Protein AF-A0A183E500-F1 (afdb_monomer_lite)

Secondary structure (DSSP, 8-state):
-----SSS---SHHHHHHHHHHHHHHHHHHHHHHHHHHHHHHHHHHTTS-HHHHHHHHHHHHHHHHHHHHHHHHHHH---HHHHHHHHHHHHTT-----S--TTHHHHHHHHHHHHHHHHHHHHHHH---HHHHHHHHHHHHTT-----SHHHHHHHHHHHHHHTT-

Structure (mmCIF, N/CA/C/O backbone):
data_AF-A0A183E500-F1
#
_entry.id   AF-A0A183E500-F1
#
loop_
_atom_site.group_PDB
_atom_site.id
_atom_site.type_symbol
_atom_site.label_atom_id
_atom_site.label_alt_id
_atom_site.label_comp_id
_atom_site.label_asym_id
_atom_site.label_entity_id
_atom_site.label_seq_id
_atom_site.pdbx_PDB_ins_code
_atom_site.Cartn_x
_atom_site.Cartn_y
_atom_site.Cartn_z
_atom_site.occupancy
_atom_site.B_iso_or_equiv
_atom_site.auth_seq_id
_atom_site.auth_comp_id
_atom_site.auth_asym_id
_atom_site.auth_atom_id
_atom_site.pdbx_PDB_model_num
ATOM 1 N N . MET A 1 1 ? -6.393 -4.819 -5.722 1.00 33.91 1 MET A N 1
ATOM 2 C CA . MET A 1 1 ? -5.412 -5.119 -6.801 1.00 33.91 1 MET A CA 1
ATOM 3 C C . MET A 1 1 ? -5.723 -4.373 -8.108 1.00 33.91 1 MET A C 1
ATOM 5 O O . MET A 1 1 ? -6.323 -4.930 -9.019 1.00 33.91 1 MET A O 1
ATOM 9 N N . VAL A 1 2 ? -5.276 -3.126 -8.232 1.00 30.94 2 VAL A N 1
ATOM 10 C CA . VAL A 1 2 ? -4.889 -2.549 -9.529 1.00 30.94 2 VAL A CA 1
ATOM 11 C C . VAL A 1 2 ? -3.397 -2.289 -9.364 1.00 30.94 2 VAL A C 1
ATOM 13 O O . VAL A 1 2 ? -3.001 -1.777 -8.332 1.00 30.94 2 VAL A O 1
ATOM 16 N N . SER A 1 3 ? -2.551 -2.828 -10.225 1.00 37.72 3 SER A N 1
ATOM 17 C CA . SER A 1 3 ? -1.116 -2.509 -10.360 1.00 37.72 3 SER A CA 1
ATOM 18 C C . SER A 1 3 ? -0.612 -3.453 -11.434 1.00 37.72 3 SER A C 1
ATOM 20 O O . SER A 1 3 ? -0.184 -4.582 -11.184 1.00 37.72 3 SER A O 1
ATOM 22 N N . GLY A 1 4 ? -0.834 -3.013 -12.669 1.00 39.97 4 GLY A N 1
ATOM 23 C CA . GLY A 1 4 ? -0.493 -3.726 -13.884 1.00 39.97 4 GLY A CA 1
ATOM 24 C C . GLY A 1 4 ? 0.999 -3.636 -14.153 1.00 39.97 4 GLY A C 1
ATOM 25 O O . GLY A 1 4 ? 1.410 -2.930 -15.060 1.00 39.97 4 GLY A O 1
ATOM 26 N N . TYR A 1 5 ? 1.799 -4.427 -13.439 1.00 38.69 5 TYR A N 1
ATOM 27 C CA . TYR A 1 5 ? 3.242 -4.535 -13.687 1.00 38.69 5 TYR A CA 1
ATOM 28 C C . TYR A 1 5 ? 3.609 -5.145 -15.054 1.00 38.69 5 TYR A C 1
ATOM 30 O O . TYR A 1 5 ? 4.790 -5.313 -15.341 1.00 38.69 5 TYR A O 1
ATOM 38 N N . GLY A 1 6 ? 2.632 -5.505 -15.897 1.00 41.22 6 GLY A N 1
ATOM 39 C CA . GLY A 1 6 ? 2.820 -5.875 -17.309 1.00 41.22 6 GLY A CA 1
ATOM 40 C C . GLY A 1 6 ? 3.615 -7.159 -17.581 1.00 41.22 6 GLY A C 1
ATOM 41 O O . GLY A 1 6 ? 3.519 -7.707 -18.673 1.00 41.22 6 GLY A O 1
ATOM 42 N N . PHE A 1 7 ? 4.354 -7.678 -16.600 1.00 38.38 7 PHE A N 1
ATOM 43 C CA . PHE A 1 7 ? 5.282 -8.794 -16.769 1.00 38.38 7 PHE A CA 1
ATOM 44 C C . PHE A 1 7 ? 4.609 -10.165 -16.604 1.00 38.38 7 PHE A C 1
ATOM 46 O O . PHE A 1 7 ? 5.073 -11.159 -17.156 1.00 38.38 7 PHE A O 1
ATOM 53 N N . VAL A 1 8 ? 3.486 -10.226 -15.878 1.00 44.97 8 VAL A N 1
ATOM 54 C CA . VAL A 1 8 ? 2.674 -11.437 -15.698 1.00 44.97 8 VAL A CA 1
ATOM 55 C C . VAL A 1 8 ? 1.199 -11.057 -15.820 1.00 44.97 8 VAL A C 1
ATOM 57 O O . VAL A 1 8 ? 0.587 -10.564 -14.877 1.00 44.97 8 VAL A O 1
ATOM 60 N N . ALA A 1 9 ? 0.626 -11.267 -17.004 1.00 48.28 9 ALA A N 1
ATOM 61 C CA . ALA A 1 9 ? -0.800 -11.098 -17.271 1.00 48.28 9 ALA A CA 1
ATOM 62 C C . ALA A 1 9 ? -1.386 -12.416 -17.800 1.00 48.28 9 ALA A C 1
ATOM 64 O O . ALA A 1 9 ? -0.691 -13.151 -18.509 1.00 48.28 9 ALA A O 1
ATOM 65 N N . PRO A 1 10 ? -2.658 -12.744 -17.502 1.00 50.59 10 PRO A N 1
ATOM 66 C CA . PRO A 1 10 ? -3.278 -13.943 -18.044 1.00 50.59 10 PRO A CA 1
ATOM 67 C C . PRO A 1 10 ? -3.369 -13.850 -19.574 1.00 50.59 10 PRO A C 1
ATOM 69 O O . PRO A 1 10 ? -4.125 -13.061 -20.149 1.00 50.59 10 PR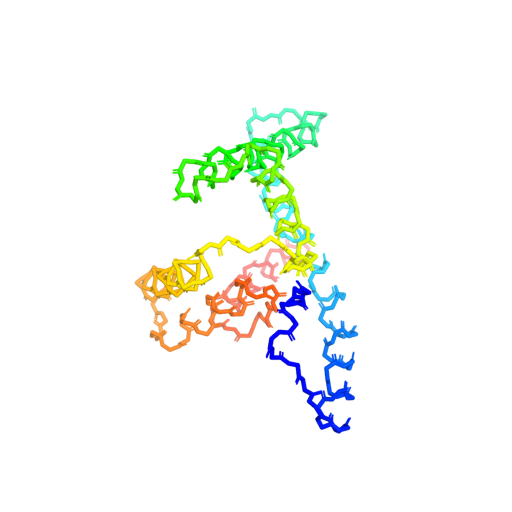O A O 1
ATOM 72 N N . ILE A 1 11 ? -2.586 -14.687 -20.252 1.00 64.81 11 ILE A N 1
ATOM 73 C CA . ILE A 1 11 ? -2.600 -14.808 -21.715 1.00 64.81 11 ILE A CA 1
ATOM 74 C C . ILE A 1 11 ? -3.782 -15.650 -22.217 1.00 64.81 11 ILE A C 1
ATOM 76 O O . ILE A 1 11 ? -4.181 -15.526 -23.373 1.00 64.81 11 ILE A O 1
ATOM 80 N N . THR A 1 12 ? -4.380 -16.473 -21.349 1.00 79.75 12 THR A N 1
ATOM 81 C CA . THR A 1 12 ? -5.513 -17.340 -21.691 1.00 79.75 12 THR A CA 1
ATOM 82 C C . THR A 1 12 ? -6.829 -16.558 -21.709 1.00 79.75 12 THR A C 1
ATOM 84 O O . THR A 1 12 ? -7.084 -15.712 -20.850 1.00 79.75 12 THR A O 1
ATOM 87 N N . LYS A 1 13 ? -7.712 -16.860 -22.675 1.00 64.25 13 LYS A N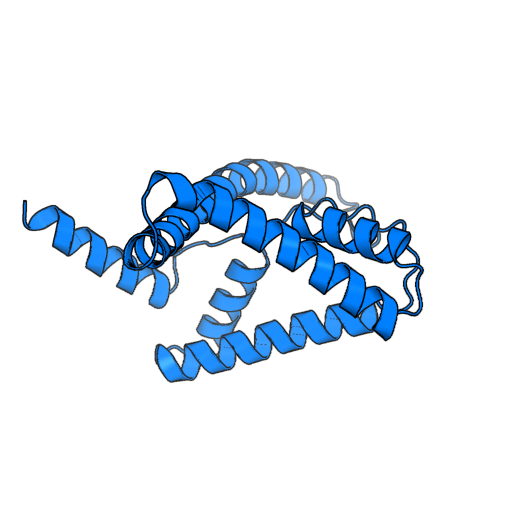 1
ATOM 88 C CA . LYS A 1 13 ? -9.030 -16.202 -22.803 1.00 64.25 13 LYS A CA 1
ATOM 89 C C . LYS A 1 13 ? -9.870 -16.335 -21.525 1.00 64.25 13 LYS A C 1
ATOM 91 O O . LYS A 1 13 ? -10.470 -15.359 -21.086 1.00 64.25 13 LYS A O 1
ATOM 96 N N . ALA A 1 14 ? -9.848 -17.517 -20.906 1.00 70.06 14 ALA A N 1
ATOM 97 C CA . ALA A 1 14 ? -10.527 -17.774 -19.638 1.00 70.06 14 ALA A CA 1
ATOM 98 C C . ALA A 1 14 ? -9.936 -16.946 -18.483 1.00 70.06 14 ALA A C 1
ATOM 100 O O . ALA A 1 14 ? -10.684 -16.327 -17.733 1.00 70.06 14 ALA A O 1
ATOM 101 N N . GLY A 1 15 ? -8.603 -16.860 -18.378 1.00 65.00 15 GLY A N 1
ATOM 102 C CA . GLY A 1 15 ? -7.942 -16.070 -17.337 1.00 65.00 15 GLY A CA 1
ATOM 103 C C . GLY A 1 15 ? -8.252 -14.573 -17.432 1.00 65.00 15 GLY A C 1
ATOM 104 O O . GLY A 1 15 ? -8.470 -13.928 -16.410 1.00 65.00 15 GLY A O 1
ATOM 105 N N . ARG A 1 16 ? -8.358 -14.026 -18.652 1.00 65.44 16 ARG A N 1
ATOM 106 C CA . ARG A 1 16 ? -8.774 -12.628 -18.868 1.00 65.44 16 ARG A CA 1
ATOM 107 C C . ARG A 1 16 ? -10.204 -12.373 -18.396 1.00 65.44 16 ARG A C 1
ATOM 109 O O . ARG A 1 16 ? -10.449 -11.369 -17.740 1.00 65.44 16 ARG A O 1
ATOM 116 N N . PHE A 1 17 ? -11.131 -13.286 -18.687 1.00 72.31 17 PHE A N 1
ATOM 117 C CA . PHE A 1 17 ? -12.526 -13.161 -18.258 1.00 72.31 17 PHE A CA 1
ATOM 118 C C . PHE A 1 17 ? -12.672 -13.230 -16.729 1.00 72.31 17 PHE A C 1
ATOM 120 O O . PHE A 1 17 ? -13.368 -12.409 -16.136 1.00 72.31 17 PHE A O 1
ATOM 127 N N . ILE A 1 18 ? -11.949 -14.148 -16.080 1.00 77.50 18 ILE A N 1
ATOM 128 C CA . ILE A 1 18 ? -11.927 -14.273 -14.614 1.00 77.50 18 ILE A CA 1
ATOM 129 C C . ILE A 1 18 ? -11.373 -12.999 -13.960 1.00 77.50 18 ILE A C 1
ATOM 131 O O . ILE A 1 18 ? -11.947 -12.522 -12.985 1.00 77.50 18 ILE A O 1
ATOM 135 N N . VAL A 1 19 ? -10.311 -12.402 -14.516 1.00 70.00 19 VAL A N 1
ATOM 136 C CA . VAL A 1 19 ? -9.756 -11.132 -14.011 1.00 70.00 19 VAL A CA 1
ATOM 137 C C . VAL A 1 19 ? -10.750 -9.976 -14.121 1.00 70.00 19 VAL A C 1
ATOM 139 O O . VAL A 1 19 ? -10.811 -9.153 -13.212 1.00 70.00 19 VAL A O 1
ATOM 142 N N . VAL A 1 20 ? -11.559 -9.918 -15.183 1.00 71.62 20 VAL A N 1
ATOM 143 C CA . VAL A 1 20 ? -12.596 -8.882 -15.323 1.00 71.62 20 VAL A CA 1
ATOM 144 C C . VAL A 1 20 ? -13.659 -9.018 -14.231 1.00 71.62 20 VAL A C 1
ATOM 146 O O . VAL A 1 20 ? -13.980 -8.029 -13.578 1.00 71.62 20 VAL A O 1
ATOM 149 N N . ILE A 1 21 ? -14.160 -10.232 -13.976 1.00 78.62 21 ILE A N 1
ATOM 150 C CA . ILE A 1 21 ? -15.127 -10.484 -12.890 1.00 78.62 21 ILE A CA 1
ATOM 151 C C . ILE A 1 21 ? -14.511 -10.142 -11.529 1.00 78.62 21 ILE A C 1
ATOM 153 O O . ILE A 1 21 ? -15.142 -9.483 -10.702 1.00 78.62 21 ILE A O 1
ATOM 157 N N . TYR A 1 22 ? -13.260 -10.546 -11.315 1.00 68.94 22 TYR A N 1
ATOM 158 C CA . TYR A 1 22 ? -12.525 -10.264 -10.089 1.00 68.94 22 TYR A CA 1
ATOM 159 C C . TYR A 1 22 ? -12.349 -8.757 -9.849 1.00 68.94 22 TYR A C 1
ATOM 161 O O . TYR A 1 22 ? -12.579 -8.284 -8.739 1.00 68.94 22 TYR A O 1
ATOM 169 N N . ALA A 1 23 ? -12.010 -7.981 -10.882 1.00 64.06 23 ALA A N 1
ATOM 170 C CA . ALA A 1 23 ? -11.896 -6.527 -10.783 1.00 64.06 23 ALA A CA 1
ATOM 171 C C . ALA A 1 23 ? -13.252 -5.853 -10.507 1.00 64.06 23 ALA A C 1
ATOM 173 O O . ALA A 1 23 ? -13.317 -4.905 -9.724 1.00 64.06 23 ALA A O 1
ATOM 174 N N . LEU A 1 24 ? -14.333 -6.367 -11.106 1.00 76.31 24 LEU A N 1
ATOM 175 C CA . LEU A 1 24 ? -15.683 -5.820 -10.961 1.00 76.31 24 LEU A CA 1
ATOM 176 C C . LEU A 1 24 ? -16.234 -5.980 -9.537 1.00 76.31 24 LEU A C 1
ATOM 178 O O . LEU A 1 24 ? -16.929 -5.094 -9.051 1.00 76.31 24 LEU A O 1
ATOM 182 N N . ILE A 1 25 ? -15.903 -7.087 -8.866 1.00 75.12 25 ILE A N 1
ATOM 183 C CA . ILE A 1 25 ? -16.281 -7.338 -7.466 1.00 75.12 25 ILE A CA 1
ATOM 184 C C . ILE A 1 25 ? -15.275 -6.690 -6.504 1.00 75.12 25 ILE A C 1
ATOM 186 O O . ILE A 1 25 ? -15.663 -6.132 -5.481 1.00 75.12 25 ILE A O 1
ATOM 190 N N . GLY A 1 26 ? -13.983 -6.720 -6.832 1.00 63.97 26 GLY A N 1
ATOM 191 C CA . GLY A 1 26 ? -12.920 -6.196 -5.977 1.00 63.97 26 GLY A CA 1
ATOM 192 C C . GLY A 1 26 ? -12.955 -4.676 -5.821 1.00 63.97 26 GLY A C 1
ATOM 193 O O . GLY A 1 26 ? -12.786 -4.185 -4.712 1.00 63.97 26 GLY A O 1
ATOM 194 N N . ALA A 1 27 ? -13.215 -3.918 -6.891 1.00 69.44 27 ALA A N 1
ATOM 195 C CA . ALA A 1 27 ? -13.266 -2.454 -6.831 1.00 69.44 27 ALA A CA 1
ATOM 196 C C . ALA A 1 27 ? -14.297 -1.898 -5.819 1.00 69.44 27 ALA A C 1
ATOM 198 O O . ALA A 1 27 ? -13.912 -1.070 -4.990 1.00 69.44 27 ALA A O 1
ATOM 199 N N . PRO A 1 28 ? -15.572 -2.341 -5.806 1.00 69.25 28 PRO A N 1
ATOM 200 C CA . PRO A 1 28 ? -16.529 -1.891 -4.796 1.00 69.25 28 PRO A CA 1
ATOM 201 C C . PRO A 1 28 ? -16.176 -2.384 -3.385 1.00 69.25 28 PRO A C 1
ATOM 203 O O . PRO A 1 28 ? -16.358 -1.637 -2.425 1.00 69.25 28 PRO A O 1
ATOM 206 N N . LEU A 1 29 ? -15.614 -3.591 -3.241 1.00 64.38 29 LEU A N 1
ATOM 207 C CA . LEU A 1 29 ? -15.214 -4.135 -1.936 1.00 64.38 29 LEU A CA 1
ATOM 208 C C . LEU A 1 29 ? -14.035 -3.356 -1.315 1.00 64.38 29 LEU A C 1
ATOM 210 O O . LEU A 1 29 ? -14.038 -3.054 -0.120 1.00 64.38 29 LEU A O 1
ATOM 214 N N . VAL A 1 30 ? -13.066 -2.939 -2.137 1.00 66.31 30 VAL A N 1
ATOM 215 C CA . VAL A 1 30 ? -11.968 -2.033 -1.747 1.00 66.31 30 VAL A CA 1
ATOM 216 C C . VAL A 1 30 ? -12.520 -0.696 -1.244 1.00 66.31 30 VAL A C 1
ATOM 218 O O . VAL A 1 30 ? -12.058 -0.160 -0.242 1.00 66.31 30 VAL A O 1
ATOM 221 N N . LEU A 1 31 ? -13.538 -0.157 -1.914 1.00 69.62 31 LEU A N 1
ATOM 222 C CA . LEU A 1 31 ? -14.115 1.142 -1.568 1.00 69.62 31 LEU A CA 1
ATOM 223 C C . LEU A 1 31 ? -14.828 1.103 -0.204 1.00 69.62 31 LEU A C 1
ATOM 225 O O . LEU A 1 31 ? -14.686 2.025 0.603 1.00 69.62 31 LEU A O 1
ATOM 229 N N . VAL A 1 32 ? -15.524 0.002 0.089 1.00 71.75 32 VAL A N 1
ATOM 230 C CA . VAL A 1 32 ? -16.155 -0.238 1.397 1.00 71.75 32 VAL A CA 1
ATOM 231 C C . VAL A 1 32 ? -15.104 -0.379 2.500 1.00 71.75 32 VAL A C 1
ATOM 233 O O . VAL A 1 32 ? -15.183 0.309 3.515 1.00 71.75 32 VAL A O 1
ATOM 236 N N . THR A 1 33 ? -14.072 -1.196 2.286 1.00 73.00 33 THR A N 1
ATOM 237 C CA . THR A 1 33 ? -13.029 -1.426 3.303 1.00 73.00 33 THR A CA 1
ATOM 238 C C . THR A 1 33 ? -12.217 -0.167 3.619 1.00 73.00 33 THR A C 1
ATOM 240 O O . THR A 1 33 ? -11.959 0.116 4.789 1.00 73.00 33 THR A O 1
ATOM 243 N N . ILE A 1 34 ? -11.880 0.648 2.613 1.00 72.69 34 ILE A N 1
ATOM 244 C CA . ILE A 1 34 ? -11.219 1.949 2.821 1.00 72.69 34 ILE A CA 1
ATOM 245 C C . ILE A 1 34 ? -12.116 2.896 3.626 1.00 72.69 34 ILE A C 1
ATOM 247 O O . ILE A 1 34 ? -11.627 3.616 4.497 1.00 72.69 34 ILE A O 1
ATOM 251 N N . THR A 1 35 ? -13.426 2.879 3.371 1.00 72.88 35 THR A N 1
ATOM 252 C CA . THR A 1 35 ? -14.388 3.712 4.104 1.00 72.88 35 THR A CA 1
ATOM 253 C C . THR A 1 35 ? -14.437 3.333 5.585 1.00 72.88 35 THR A C 1
ATOM 255 O O . THR A 1 35 ? -14.458 4.214 6.447 1.00 72.88 35 THR A O 1
ATOM 258 N N . ASP A 1 36 ? -14.402 2.041 5.907 1.00 76.81 36 ASP A N 1
ATOM 259 C CA . ASP A 1 36 ? -14.453 1.579 7.296 1.00 76.81 36 ASP A CA 1
ATOM 260 C C . ASP A 1 36 ? -13.136 1.819 8.050 1.00 76.81 36 ASP A C 1
ATOM 262 O O . ASP A 1 36 ? -13.160 2.285 9.193 1.00 76.81 36 ASP A O 1
ATOM 266 N N . ILE A 1 37 ? -11.982 1.637 7.396 1.00 79.19 37 ILE A N 1
ATOM 267 C CA . ILE A 1 37 ? -10.676 2.038 7.953 1.00 79.19 37 ILE A CA 1
ATOM 268 C C . ILE A 1 37 ? -10.632 3.557 8.176 1.00 79.19 37 ILE A C 1
ATOM 270 O O . ILE A 1 37 ? -10.157 4.024 9.213 1.00 79.19 37 ILE A O 1
ATOM 274 N N . GLY A 1 38 ? -11.172 4.338 7.235 1.00 76.88 38 GLY A N 1
ATOM 275 C CA . GLY A 1 38 ? -11.262 5.793 7.331 1.00 76.88 38 GLY A CA 1
ATOM 276 C C . GLY A 1 38 ? -12.072 6.259 8.540 1.00 76.88 38 GLY A C 1
ATOM 277 O O . GLY A 1 38 ? -11.648 7.185 9.232 1.00 76.88 38 GLY A O 1
ATOM 278 N N . LYS A 1 39 ? -13.187 5.588 8.862 1.00 75.62 39 LYS A N 1
ATOM 279 C CA . LYS A 1 39 ? -13.978 5.866 10.076 1.00 75.62 39 LYS A CA 1
ATOM 280 C C . LYS A 1 39 ? -13.202 5.547 11.350 1.00 75.62 39 LYS A C 1
ATOM 282 O O . LYS A 1 39 ? -13.225 6.348 12.280 1.00 75.62 39 LYS A O 1
ATOM 287 N N . PHE A 1 40 ? -12.492 4.419 11.388 1.00 77.94 40 PHE A N 1
ATOM 288 C CA . PHE A 1 40 ? -11.677 4.041 12.545 1.00 77.94 40 PHE A CA 1
ATOM 289 C C . PHE A 1 40 ? -10.541 5.043 12.795 1.00 77.94 40 PHE A C 1
ATOM 291 O O . PHE A 1 40 ? -10.333 5.500 13.919 1.00 77.94 40 PHE A O 1
ATOM 298 N N . LEU A 1 41 ? -9.843 5.446 11.732 1.00 75.25 41 LEU A N 1
ATOM 299 C CA . LEU A 1 41 ? -8.778 6.440 11.815 1.00 75.25 41 LEU A CA 1
ATOM 300 C C . LEU A 1 41 ? -9.328 7.833 12.169 1.00 75.25 41 LEU A C 1
ATOM 302 O O . LEU A 1 41 ? -8.733 8.531 12.987 1.00 75.25 41 LEU A O 1
ATOM 306 N N . SER A 1 42 ? -10.495 8.208 11.635 1.00 79.00 42 SER A N 1
ATOM 307 C CA . SER A 1 42 ? -11.178 9.463 11.987 1.00 79.00 42 SER A CA 1
ATOM 308 C C . SER A 1 42 ? -11.589 9.483 13.457 1.00 79.00 42 SER A C 1
ATOM 310 O O . SER A 1 42 ? -11.359 10.481 14.127 1.00 79.00 42 SER A O 1
ATOM 312 N N . PHE A 1 43 ? -12.115 8.373 13.986 1.00 78.75 43 PHE A N 1
ATOM 313 C CA . PHE A 1 43 ? -12.462 8.238 15.402 1.00 78.75 43 PHE A CA 1
ATOM 314 C C . PHE A 1 43 ? -11.244 8.458 16.310 1.00 78.75 43 PHE A C 1
ATOM 316 O O . PHE A 1 43 ? -11.330 9.156 17.320 1.00 78.75 43 PHE A O 1
ATOM 323 N N . TYR A 1 44 ? -10.087 7.913 15.925 1.00 78.44 44 TYR A N 1
ATOM 324 C CA . TYR A 1 44 ? -8.848 8.103 16.674 1.00 78.44 44 TYR A CA 1
ATOM 325 C C . TYR A 1 44 ? -8.291 9.532 16.550 1.00 78.44 44 TYR A C 1
ATOM 327 O O . TYR A 1 44 ? -7.825 10.096 17.536 1.00 78.44 44 TYR A O 1
ATOM 335 N N . LEU A 1 45 ? -8.366 10.152 15.367 1.00 77.69 45 LEU A N 1
ATOM 336 C CA . LEU A 1 45 ? -7.892 11.524 15.134 1.00 77.69 45 LEU A CA 1
ATOM 337 C C . LEU A 1 45 ? -8.782 12.580 15.806 1.00 77.69 45 LEU A C 1
ATOM 339 O O . LEU A 1 45 ? -8.256 13.517 16.408 1.00 77.69 45 LEU A O 1
ATOM 343 N N . MET A 1 46 ? -10.106 12.400 15.787 1.00 76.31 46 MET A N 1
ATOM 344 C CA . MET A 1 46 ? -11.072 13.280 16.462 1.00 76.31 46 MET A CA 1
ATOM 345 C C . MET A 1 46 ? -10.897 13.302 17.987 1.00 76.31 46 MET A C 1
ATOM 347 O O . MET A 1 46 ? -11.316 14.246 18.650 1.00 76.31 46 MET A O 1
ATOM 351 N N . ARG A 1 47 ? -10.231 12.292 18.569 1.00 77.75 47 ARG A N 1
ATOM 352 C CA . ARG A 1 47 ? -9.849 12.294 19.990 1.00 77.75 47 ARG A CA 1
ATOM 353 C C . ARG A 1 47 ? -8.863 13.417 20.329 1.00 77.75 47 ARG A C 1
ATOM 355 O O . ARG A 1 47 ? -8.845 13.869 21.471 1.00 77.75 47 ARG A O 1
ATOM 362 N N . PHE A 1 48 ? -8.042 13.831 19.365 1.00 76.12 48 PHE A N 1
ATOM 363 C CA . PHE A 1 48 ? -6.957 14.795 19.559 1.00 76.12 48 PHE A CA 1
ATOM 364 C C . PHE A 1 48 ? -7.158 16.109 18.794 1.00 76.12 48 PHE A C 1
ATOM 366 O O . PHE A 1 48 ? -6.536 17.108 19.150 1.00 76.12 48 PHE A O 1
ATOM 373 N N . LEU A 1 49 ? -8.001 16.127 17.758 1.00 79.56 49 LEU A N 1
ATOM 374 C CA . LEU A 1 49 ? -8.195 17.270 16.866 1.00 79.56 49 LEU A CA 1
ATOM 375 C C . LEU A 1 49 ? -9.685 17.597 16.672 1.00 79.56 49 LEU A C 1
ATOM 377 O O . LEU A 1 49 ? -10.518 16.694 16.672 1.00 79.56 49 LEU A O 1
ATOM 381 N N . PRO A 1 50 ? -10.036 18.877 16.456 1.00 80.50 50 PRO A N 1
ATOM 382 C CA . PRO A 1 50 ? -11.404 19.276 16.130 1.00 80.50 50 PRO A CA 1
ATOM 383 C C . PRO A 1 50 ? -11.849 18.738 14.755 1.00 80.50 50 PRO A C 1
ATOM 385 O O . PRO A 1 50 ? -11.032 18.574 13.843 1.00 80.50 50 PRO A O 1
ATOM 388 N N . GLU A 1 51 ? -13.157 18.504 14.577 1.00 74.38 51 GLU A N 1
ATOM 389 C CA . GLU A 1 51 ? -13.725 17.881 13.363 1.00 74.38 51 GLU A CA 1
ATOM 390 C C . GLU A 1 51 ? -13.342 18.608 12.063 1.00 74.38 51 GLU A C 1
ATOM 392 O O . GLU A 1 51 ? -13.064 17.964 11.052 1.00 74.38 51 GLU A O 1
ATOM 397 N N . SER A 1 52 ? -13.232 19.940 12.098 1.00 76.69 52 SER A N 1
ATOM 398 C CA . SER A 1 52 ? -12.863 20.762 10.938 1.00 76.69 52 SER A CA 1
ATOM 399 C C . SER A 1 52 ? -11.436 20.518 10.432 1.00 76.69 52 SER A C 1
ATOM 401 O O . SER A 1 52 ? -11.169 20.702 9.245 1.00 76.69 52 SER A O 1
ATOM 403 N N . LEU A 1 53 ? -10.518 20.077 11.301 1.00 81.06 53 LEU A N 1
ATOM 404 C CA . LEU A 1 53 ? -9.127 19.788 10.938 1.00 81.06 53 LEU A CA 1
ATOM 405 C C . LEU A 1 53 ? -8.902 18.332 10.536 1.00 81.06 53 LEU A C 1
ATOM 407 O O . LEU A 1 53 ? -7.870 18.032 9.943 1.00 81.06 53 LEU A O 1
ATOM 411 N N . THR A 1 54 ? -9.843 17.428 10.819 1.00 78.75 54 THR A N 1
ATOM 412 C CA . THR A 1 54 ? -9.631 15.986 10.619 1.00 78.75 54 THR A CA 1
ATOM 413 C C . THR A 1 54 ? -9.319 15.676 9.152 1.00 78.75 54 THR A C 1
ATOM 415 O O . THR A 1 54 ? -8.303 15.045 8.863 1.00 78.75 54 THR A O 1
ATOM 418 N N . GLY A 1 55 ? -10.103 16.213 8.209 1.00 79.06 55 GLY A N 1
ATOM 419 C CA . GLY A 1 55 ? -9.847 16.053 6.770 1.00 79.06 55 GLY A CA 1
ATOM 420 C C . GLY A 1 55 ? -8.517 16.665 6.305 1.00 79.06 55 GLY A C 1
ATOM 421 O O . GLY A 1 55 ? -7.818 16.074 5.482 1.00 79.06 55 GLY A O 1
ATOM 422 N N . VAL A 1 56 ? -8.119 17.806 6.879 1.00 84.94 56 VAL A N 1
ATOM 423 C CA . VAL A 1 56 ? -6.824 18.448 6.592 1.00 84.94 56 VAL A CA 1
ATOM 424 C C . VAL A 1 56 ? -5.669 17.584 7.102 1.00 84.94 56 VAL A C 1
ATOM 426 O O . VAL A 1 56 ? -4.676 17.418 6.400 1.00 84.94 56 VAL A O 1
ATOM 429 N N . CYS A 1 57 ? -5.808 16.971 8.279 1.00 81.88 57 CYS A N 1
ATOM 430 C CA . CYS A 1 57 ? -4.828 16.035 8.823 1.00 81.88 57 CYS A CA 1
ATOM 431 C C . CYS A 1 57 ? -4.700 14.768 7.973 1.00 81.88 57 CYS A C 1
ATOM 433 O O . CYS A 1 57 ? -3.582 14.314 7.754 1.00 81.88 57 CYS A O 1
ATOM 435 N N . PHE A 1 58 ? -5.801 14.224 7.445 1.00 82.00 58 PHE A N 1
ATOM 436 C CA . PHE A 1 58 ? -5.748 13.107 6.495 1.00 82.00 58 PHE A CA 1
ATOM 437 C C . PHE A 1 58 ? -4.970 13.469 5.231 1.00 82.00 58 PHE A C 1
ATOM 439 O O . PHE A 1 58 ? -4.088 12.719 4.812 1.00 82.00 58 PHE A O 1
ATOM 446 N N . LEU A 1 59 ? -5.257 14.637 4.649 1.00 82.38 59 LEU A N 1
ATOM 447 C CA . LEU A 1 59 ? -4.533 15.126 3.480 1.00 82.38 59 LEU A CA 1
ATOM 448 C C . LEU A 1 59 ? -3.049 15.356 3.801 1.00 82.38 59 LEU A C 1
ATOM 450 O O . LEU A 1 59 ? -2.184 14.962 3.024 1.00 82.38 59 LEU A O 1
ATOM 454 N N 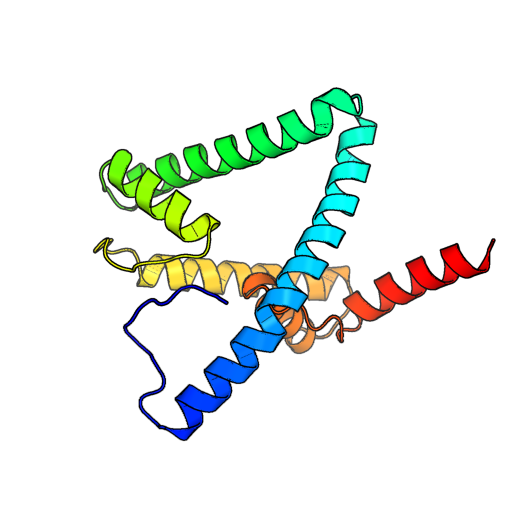. ALA A 1 60 ? -2.741 15.934 4.962 1.00 86.62 60 ALA A N 1
ATOM 455 C CA . ALA A 1 60 ? -1.371 16.162 5.409 1.00 86.62 60 ALA A CA 1
ATOM 456 C C . ALA A 1 60 ? -0.607 14.849 5.642 1.00 86.62 60 ALA A C 1
ATOM 458 O O . ALA A 1 60 ? 0.545 14.742 5.233 1.00 86.62 60 ALA A O 1
ATOM 459 N N . LEU A 1 61 ? -1.244 13.838 6.243 1.00 84.75 61 LEU A N 1
ATOM 460 C CA . LEU A 1 61 ? -0.668 12.503 6.432 1.00 84.75 61 LEU A CA 1
ATOM 461 C C . LEU A 1 61 ? -0.407 11.808 5.094 1.00 84.75 61 LEU A C 1
ATOM 463 O O . LEU A 1 61 ? 0.659 11.223 4.912 1.00 84.75 61 LEU A O 1
ATOM 467 N N . LEU A 1 62 ? -1.343 11.907 4.146 1.00 82.19 62 LEU A N 1
ATOM 468 C CA . LEU A 1 62 ? -1.173 11.366 2.798 1.00 82.19 62 LEU A CA 1
ATOM 469 C C . LEU A 1 62 ? 0.001 12.039 2.077 1.00 82.19 62 LEU A C 1
ATOM 471 O O . LEU A 1 62 ? 0.852 11.358 1.510 1.00 82.19 62 LEU A O 1
ATOM 475 N N . LEU A 1 63 ? 0.075 13.371 2.129 1.00 85.56 63 LEU A N 1
ATOM 476 C CA . LEU A 1 63 ? 1.186 14.120 1.550 1.00 85.56 63 LEU A CA 1
ATOM 477 C C . LEU A 1 63 ? 2.506 13.719 2.213 1.00 85.56 63 LEU A C 1
ATOM 479 O O . LEU A 1 63 ? 3.448 13.362 1.512 1.00 85.56 63 LEU A O 1
ATOM 483 N N . ALA A 1 64 ? 2.570 13.695 3.546 1.00 89.19 64 ALA A N 1
ATOM 484 C CA . ALA A 1 64 ? 3.760 13.279 4.282 1.00 89.19 64 ALA A CA 1
ATOM 485 C C . ALA A 1 64 ? 4.217 11.866 3.888 1.00 89.19 64 ALA A C 1
ATOM 487 O O . ALA A 1 64 ? 5.409 11.652 3.676 1.00 89.19 64 ALA A O 1
ATOM 488 N N . TYR A 1 65 ? 3.280 10.928 3.713 1.00 83.88 65 TYR A N 1
ATOM 489 C CA . TYR A 1 65 ? 3.570 9.581 3.225 1.00 83.88 65 TYR A CA 1
ATOM 490 C C . TYR A 1 65 ? 4.191 9.598 1.816 1.00 83.88 65 TYR A C 1
ATOM 492 O O . TYR A 1 65 ? 5.182 8.909 1.577 1.00 83.88 65 TYR A O 1
ATOM 500 N N . LEU A 1 66 ? 3.673 10.423 0.898 1.00 86.56 66 LEU A N 1
ATOM 501 C CA . LEU A 1 66 ? 4.218 10.566 -0.459 1.00 86.56 66 LEU A CA 1
ATOM 502 C C . LEU A 1 66 ? 5.631 11.165 -0.460 1.00 86.56 66 LEU A C 1
ATOM 504 O O . LEU A 1 66 ? 6.517 10.647 -1.143 1.00 86.56 66 LEU A O 1
ATOM 508 N N . PHE A 1 67 ? 5.863 12.220 0.328 1.00 87.56 67 PHE A N 1
ATOM 509 C CA . PHE A 1 67 ? 7.179 12.855 0.449 1.00 87.56 67 PHE A CA 1
ATOM 510 C C . PHE A 1 67 ? 8.204 11.914 1.101 1.00 87.56 67 PHE A C 1
ATOM 512 O O . PHE A 1 67 ? 9.335 11.816 0.619 1.00 87.56 67 PHE A O 1
ATOM 519 N N . ALA A 1 68 ? 7.808 11.188 2.152 1.00 87.75 68 ALA A N 1
ATOM 520 C CA . ALA A 1 68 ? 8.654 10.209 2.834 1.00 87.75 68 ALA A CA 1
ATOM 521 C C . ALA A 1 68 ? 8.983 9.005 1.938 1.00 87.75 68 ALA A C 1
ATOM 523 O O . ALA A 1 68 ? 10.133 8.559 1.904 1.00 87.75 68 ALA A O 1
ATOM 524 N N . GLY A 1 69 ? 8.006 8.513 1.170 1.00 82.94 69 GLY A N 1
ATOM 525 C CA . GLY A 1 69 ? 8.210 7.478 0.157 1.00 82.94 69 GLY A CA 1
ATOM 526 C C . GLY A 1 69 ? 9.226 7.919 -0.895 1.00 82.94 69 GLY A C 1
ATOM 527 O O . GLY A 1 69 ? 10.239 7.249 -1.094 1.00 82.94 69 GLY A O 1
ATOM 528 N N . ALA A 1 70 ? 9.030 9.102 -1.483 1.00 85.44 70 ALA A N 1
ATOM 529 C CA . ALA A 1 70 ? 9.931 9.657 -2.490 1.00 85.44 70 ALA A CA 1
ATOM 530 C C . ALA A 1 70 ? 11.359 9.846 -1.956 1.00 85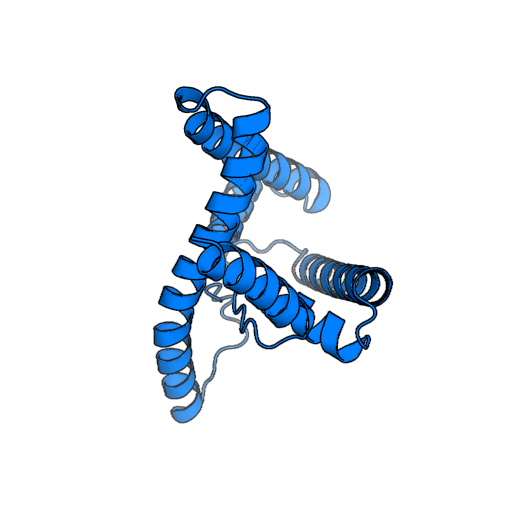.44 70 ALA A C 1
ATOM 532 O O . ALA A 1 70 ? 12.333 9.521 -2.634 1.00 85.44 70 ALA A O 1
ATOM 533 N N . MET A 1 71 ? 11.498 10.326 -0.717 1.00 87.00 71 MET A N 1
ATOM 534 C CA . MET A 1 71 ? 12.802 10.492 -0.076 1.00 87.00 71 MET A CA 1
ATOM 535 C C . MET A 1 71 ? 13.486 9.143 0.169 1.00 87.00 71 MET A C 1
ATOM 537 O O . MET A 1 71 ? 14.664 8.992 -0.147 1.00 87.00 71 MET A O 1
ATOM 541 N N . SER A 1 72 ? 12.739 8.147 0.650 1.00 84.31 72 SER A N 1
ATOM 542 C CA . SER A 1 72 ? 13.250 6.789 0.849 1.00 84.31 72 SER A CA 1
ATOM 543 C C . SER A 1 72 ? 13.731 6.190 -0.477 1.00 84.31 72 SER A C 1
ATOM 545 O O . SER A 1 72 ? 14.875 5.751 -0.577 1.00 84.31 72 SER A O 1
ATOM 547 N N . PHE A 1 73 ? 12.913 6.229 -1.534 1.00 79.44 73 PHE A N 1
ATOM 548 C CA . PHE A 1 73 ? 13.283 5.654 -2.831 1.00 79.44 73 PHE A CA 1
ATOM 549 C C . PHE A 1 73 ? 14.412 6.410 -3.533 1.00 79.44 73 PHE A C 1
ATOM 551 O O . PHE A 1 73 ? 15.256 5.769 -4.151 1.00 79.44 73 PHE A O 1
ATOM 558 N N . SER A 1 74 ? 14.490 7.734 -3.394 1.00 83.38 74 SER A N 1
ATOM 559 C CA . SER A 1 74 ? 15.621 8.520 -3.903 1.00 83.38 74 SER A CA 1
ATOM 560 C C . SER A 1 74 ? 16.949 8.066 -3.275 1.00 83.38 74 SER A C 1
ATOM 562 O O . SER A 1 74 ? 17.932 7.839 -3.982 1.00 83.38 74 SER A O 1
ATOM 564 N N . VAL A 1 75 ? 16.962 7.816 -1.957 1.00 82.06 75 VAL A N 1
ATOM 565 C CA . VAL A 1 75 ? 18.161 7.346 -1.239 1.00 82.06 75 VAL A CA 1
ATOM 566 C C . VAL A 1 75 ? 18.494 5.887 -1.568 1.00 82.06 75 VAL A C 1
ATOM 568 O O . VAL A 1 75 ? 19.648 5.573 -1.858 1.00 82.06 75 VAL A O 1
ATOM 571 N N . PHE A 1 76 ? 17.506 4.988 -1.542 1.00 77.69 76 PHE A N 1
ATOM 572 C CA . PHE A 1 76 ? 17.739 3.551 -1.732 1.00 77.69 76 PHE A CA 1
ATOM 573 C C . PHE A 1 76 ? 17.973 3.161 -3.193 1.00 77.69 76 PHE A C 1
ATOM 575 O O . PHE A 1 76 ? 18.836 2.331 -3.474 1.00 77.69 76 PHE A O 1
ATOM 582 N N . ALA A 1 77 ? 17.213 3.736 -4.125 1.00 67.75 77 ALA A N 1
ATOM 583 C CA . ALA A 1 77 ? 17.246 3.351 -5.534 1.00 67.75 77 ALA A CA 1
ATOM 584 C C . ALA A 1 77 ? 18.136 4.264 -6.394 1.00 67.75 77 ALA A C 1
ATOM 586 O O . ALA A 1 77 ? 18.275 3.998 -7.585 1.00 67.75 77 ALA A O 1
ATOM 587 N N . LYS A 1 78 ? 18.754 5.308 -5.809 1.00 77.19 78 LYS A N 1
ATOM 588 C CA . LYS A 1 78 ? 19.596 6.304 -6.509 1.00 77.19 78 LYS A CA 1
ATOM 589 C C . LYS A 1 78 ? 18.923 6.910 -7.754 1.00 77.19 78 LYS A C 1
ATOM 591 O O . LYS A 1 78 ? 19.600 7.285 -8.707 1.00 77.19 78 LYS A O 1
ATOM 596 N N . ILE A 1 79 ? 17.596 6.979 -7.744 1.00 76.00 79 ILE A N 1
ATOM 597 C CA . ILE A 1 79 ? 16.775 7.625 -8.774 1.00 76.00 79 ILE A CA 1
ATOM 598 C C . ILE A 1 79 ? 16.565 9.095 -8.406 1.00 76.00 79 ILE A C 1
ATOM 600 O O . ILE A 1 79 ? 16.691 9.469 -7.238 1.00 76.00 79 ILE A O 1
ATOM 604 N N . THR A 1 80 ? 16.244 9.947 -9.381 1.00 87.75 80 THR A N 1
ATOM 605 C CA . THR A 1 80 ? 15.992 11.362 -9.077 1.00 87.75 80 THR A CA 1
ATOM 606 C C . THR A 1 80 ? 14.766 11.511 -8.172 1.00 87.75 80 THR A C 1
ATOM 608 O O . THR A 1 80 ? 13.845 10.695 -8.204 1.00 87.75 80 THR A O 1
ATOM 611 N N . TYR A 1 81 ? 14.717 12.571 -7.359 1.00 87.62 81 TYR A N 1
ATOM 612 C CA . TYR A 1 81 ? 13.582 12.795 -6.455 1.00 87.62 81 TYR A CA 1
ATOM 613 C C . TYR A 1 81 ? 12.240 12.874 -7.202 1.00 87.62 81 TYR A C 1
ATOM 615 O O . TYR A 1 81 ? 11.226 12.393 -6.708 1.00 87.62 81 TYR A O 1
ATOM 623 N N . LEU A 1 82 ? 12.245 13.445 -8.410 1.00 86.06 82 LEU A N 1
ATOM 624 C CA . LEU A 1 82 ? 11.056 13.578 -9.251 1.00 86.06 82 LEU A CA 1
ATOM 625 C C . LEU A 1 82 ? 10.565 12.200 -9.727 1.00 86.06 82 LEU A C 1
ATOM 627 O O . LEU A 1 82 ? 9.377 11.905 -9.620 1.00 86.06 82 LEU A O 1
ATOM 631 N N . GLU A 1 83 ? 11.477 11.319 -10.142 1.00 83.25 83 GLU A N 1
ATOM 632 C CA . GLU A 1 83 ? 11.159 9.926 -10.485 1.00 83.25 83 GLU A CA 1
ATOM 633 C C . GLU A 1 83 ? 10.712 9.116 -9.260 1.00 83.25 83 GLU A C 1
ATOM 635 O O . GLU A 1 83 ? 9.775 8.326 -9.350 1.00 83.25 83 GLU A O 1
ATOM 640 N N . ALA A 1 84 ? 11.321 9.339 -8.093 1.00 85.06 84 ALA A N 1
ATOM 641 C CA . ALA A 1 84 ? 10.926 8.697 -6.841 1.00 85.06 84 ALA A CA 1
ATOM 642 C C . ALA A 1 84 ? 9.535 9.143 -6.364 1.00 85.06 84 ALA A C 1
ATOM 644 O O . ALA A 1 84 ? 8.757 8.333 -5.853 1.00 85.06 84 ALA A O 1
ATOM 645 N N . ALA A 1 85 ? 9.207 10.425 -6.539 1.00 86.56 85 ALA A N 1
ATOM 646 C CA . ALA A 1 85 ? 7.888 10.974 -6.259 1.00 86.56 85 ALA A CA 1
ATOM 647 C C . ALA A 1 85 ? 6.850 10.420 -7.236 1.00 86.56 85 ALA A C 1
ATOM 649 O O . ALA A 1 85 ? 5.801 9.955 -6.799 1.00 86.56 85 ALA A O 1
ATOM 650 N N . TYR A 1 86 ? 7.169 10.377 -8.531 1.00 84.75 86 TYR A N 1
ATOM 651 C CA . TYR A 1 86 ? 6.333 9.740 -9.547 1.00 84.75 86 TYR A CA 1
ATOM 652 C C . TYR A 1 86 ? 6.057 8.265 -9.216 1.00 84.75 86 TYR A C 1
ATOM 654 O O . TYR A 1 86 ? 4.902 7.833 -9.202 1.00 84.75 86 TYR A O 1
ATOM 662 N N . PHE A 1 87 ? 7.090 7.508 -8.843 1.00 80.56 87 PHE A N 1
ATOM 663 C CA . PHE A 1 87 ? 6.962 6.116 -8.414 1.00 80.56 87 PHE A CA 1
ATOM 664 C C . PHE A 1 87 ? 6.112 5.966 -7.140 1.00 80.56 87 PHE A C 1
ATOM 666 O O . PHE A 1 87 ? 5.242 5.098 -7.063 1.00 80.56 87 PHE A O 1
ATOM 673 N N . SER A 1 88 ? 6.309 6.835 -6.145 1.00 84.75 88 SER A N 1
ATOM 674 C CA . SER A 1 88 ? 5.553 6.794 -4.883 1.00 84.75 88 SER A CA 1
ATOM 675 C C . SER A 1 88 ? 4.075 7.128 -5.095 1.00 84.75 88 SER A C 1
ATOM 677 O O . SER A 1 88 ? 3.208 6.424 -4.585 1.00 84.75 88 SER A O 1
ATOM 679 N N . ILE A 1 89 ? 3.774 8.152 -5.898 1.00 82.88 89 ILE A N 1
ATOM 680 C CA . ILE A 1 89 ? 2.405 8.553 -6.249 1.00 82.88 89 ILE A CA 1
ATOM 681 C C . ILE A 1 89 ? 1.705 7.424 -7.009 1.00 82.88 89 ILE A C 1
ATOM 683 O O . ILE A 1 89 ? 0.622 6.991 -6.617 1.00 82.88 89 ILE A O 1
ATOM 687 N N . THR A 1 90 ? 2.329 6.898 -8.064 1.00 78.19 90 THR A N 1
ATOM 688 C CA . THR A 1 90 ? 1.736 5.817 -8.868 1.00 78.19 90 THR A CA 1
ATOM 689 C C . THR A 1 90 ? 1.557 4.520 -8.076 1.00 78.19 90 THR A C 1
ATOM 691 O O . THR A 1 90 ? 0.622 3.773 -8.366 1.00 78.19 90 THR A O 1
ATOM 694 N N . SER A 1 91 ? 2.379 4.275 -7.053 1.00 77.81 91 SER A N 1
ATOM 695 C CA . SER A 1 91 ? 2.229 3.143 -6.128 1.00 77.81 91 SER A CA 1
ATOM 696 C C . SER A 1 91 ? 1.099 3.353 -5.115 1.00 77.81 91 SER A C 1
ATOM 698 O O . SER A 1 91 ? 0.290 2.451 -4.917 1.00 77.81 91 SER A O 1
ATOM 700 N N . VAL A 1 92 ? 0.986 4.544 -4.512 1.00 77.81 92 VAL A N 1
ATOM 701 C CA . VAL A 1 92 ? -0.081 4.876 -3.542 1.00 77.81 92 VAL A CA 1
ATOM 702 C C . VAL A 1 92 ? -1.460 4.825 -4.173 1.00 77.81 92 VAL A C 1
ATOM 704 O O . VAL A 1 92 ? -2.386 4.268 -3.592 1.00 77.81 92 VAL A O 1
ATOM 707 N N . PHE A 1 93 ? -1.595 5.362 -5.383 1.00 72.50 93 PHE A N 1
ATOM 708 C CA . PHE A 1 93 ? -2.843 5.269 -6.137 1.00 72.50 93 PHE A CA 1
ATOM 709 C C . PHE A 1 93 ? -3.042 3.900 -6.787 1.00 72.50 93 PHE A C 1
ATOM 711 O O . PHE A 1 93 ? -4.054 3.677 -7.449 1.00 72.50 93 PHE A O 1
ATOM 718 N N . THR A 1 94 ? -2.109 2.964 -6.588 1.00 71.31 94 THR A N 1
ATOM 719 C CA . THR A 1 94 ? -2.178 1.602 -7.123 1.00 71.31 94 THR A CA 1
ATOM 720 C C . THR A 1 94 ? -2.337 1.593 -8.655 1.00 71.31 94 THR A C 1
ATOM 722 O O . THR A 1 94 ? -2.994 0.741 -9.238 1.00 71.31 94 THR A O 1
ATOM 725 N N . ILE A 1 95 ? -1.747 2.579 -9.338 1.00 79.00 95 ILE A N 1
ATOM 726 C CA . ILE A 1 95 ? -1.744 2.666 -10.804 1.00 79.00 95 ILE A CA 1
ATOM 727 C C . ILE A 1 95 ? -0.649 1.742 -11.345 1.00 79.00 95 ILE A C 1
ATOM 729 O O . ILE A 1 95 ? -0.927 0.853 -12.149 1.00 79.00 95 ILE A O 1
ATOM 733 N N . GLY A 1 96 ? 0.581 1.929 -10.848 1.00 68.31 96 GLY A N 1
ATOM 734 C CA . GLY A 1 96 ? 1.722 1.050 -11.105 1.00 68.31 96 GLY A CA 1
ATOM 735 C C . GLY A 1 96 ? 2.034 0.829 -12.588 1.00 68.31 96 GLY A C 1
ATOM 736 O O . GLY A 1 96 ? 2.040 -0.319 -13.023 1.00 68.31 96 GLY A O 1
ATOM 737 N N . TYR A 1 97 ? 2.304 1.898 -13.353 1.00 63.47 97 TYR A N 1
ATOM 738 C CA . TYR A 1 97 ? 2.622 1.815 -14.791 1.00 63.47 97 TYR A CA 1
ATOM 739 C C . TYR A 1 97 ? 3.832 0.920 -15.116 1.00 63.47 97 TYR A C 1
ATOM 741 O O . TYR A 1 97 ? 3.912 0.390 -16.222 1.00 63.47 97 TYR A O 1
ATOM 749 N N . GLY A 1 98 ? 4.758 0.731 -14.168 1.00 68.56 98 GLY A N 1
ATOM 750 C CA . GLY A 1 98 ? 5.920 -0.152 -14.337 1.00 68.56 98 GLY A CA 1
ATOM 751 C C . GLY A 1 98 ? 6.968 0.366 -15.331 1.00 68.56 98 GLY A C 1
ATOM 752 O O . GLY A 1 98 ? 7.823 -0.390 -15.778 1.00 68.56 98 GLY A O 1
ATOM 753 N N . ASP A 1 99 ? 6.899 1.646 -15.678 1.00 68.44 99 ASP A N 1
ATOM 754 C CA . ASP A 1 99 ? 7.746 2.363 -16.633 1.00 68.44 99 ASP A CA 1
ATOM 755 C C . ASP A 1 99 ? 9.083 2.823 -16.034 1.00 68.44 99 ASP A C 1
ATOM 757 O O . ASP A 1 99 ? 10.079 2.963 -16.744 1.00 68.44 99 ASP A O 1
ATOM 761 N N . THR A 1 100 ? 9.150 2.999 -14.715 1.00 66.69 100 THR A N 1
ATOM 762 C CA . THR A 1 100 ? 10.412 3.266 -14.020 1.00 66.69 100 THR A CA 1
ATOM 763 C C . THR A 1 100 ? 11.233 1.978 -13.884 1.00 66.69 100 THR A C 1
ATOM 765 O O . THR A 1 100 ? 10.888 1.108 -13.079 1.00 66.69 100 THR A O 1
ATOM 768 N N . GLN A 1 101 ? 12.353 1.872 -14.613 1.00 60.59 101 GLN A N 1
ATOM 769 C CA . GLN A 1 101 ? 13.350 0.786 -14.512 1.00 60.59 101 GLN A CA 1
ATOM 770 C C . GLN A 1 101 ? 14.173 0.860 -13.212 1.00 60.59 101 GLN A C 1
ATOM 772 O O . GLN A 1 101 ? 15.403 0.807 -13.223 1.00 60.59 101 GLN A O 1
ATOM 777 N N . SER A 1 102 ? 13.531 1.029 -12.058 1.00 55.75 102 SER A N 1
ATOM 778 C CA . SER A 1 102 ? 14.274 0.941 -10.806 1.00 55.75 102 SER A CA 1
ATOM 779 C C . SER A 1 102 ? 14.798 -0.494 -10.642 1.00 55.75 102 SER A C 1
ATOM 781 O O . SER A 1 102 ? 14.043 -1.461 -10.762 1.00 55.75 102 SER A O 1
ATOM 783 N N . LEU A 1 103 ? 16.095 -0.645 -10.334 1.00 50.25 103 LEU A N 1
ATOM 784 C CA . LEU A 1 103 ? 16.799 -1.913 -10.034 1.00 50.25 103 LEU A CA 1
ATOM 785 C C . LEU A 1 103 ? 16.205 -2.688 -8.826 1.00 50.25 103 LEU A C 1
ATOM 787 O O . LEU A 1 103 ? 16.757 -3.682 -8.358 1.00 50.25 103 LEU A O 1
ATOM 791 N N . THR A 1 104 ? 15.068 -2.225 -8.312 1.00 55.19 104 THR A N 1
ATOM 792 C CA . THR A 1 104 ? 14.501 -2.499 -6.997 1.00 55.19 104 THR A CA 1
ATOM 793 C C . THR A 1 104 ? 13.280 -3.416 -7.074 1.00 55.19 104 THR A C 1
ATOM 795 O O . THR A 1 104 ? 12.638 -3.624 -6.058 1.00 55.19 104 THR A O 1
ATOM 798 N N . GLY A 1 105 ? 12.934 -4.013 -8.222 1.00 60.59 105 GLY A N 1
ATOM 799 C CA . GLY A 1 105 ? 11.816 -4.972 -8.293 1.00 60.59 105 GLY A CA 1
ATOM 800 C C . GLY A 1 105 ? 11.984 -6.156 -7.325 1.00 60.59 105 GLY A C 1
ATOM 801 O O . GLY A 1 105 ? 11.042 -6.548 -6.641 1.00 60.59 105 GLY A O 1
ATOM 802 N N . ILE A 1 106 ? 13.215 -6.664 -7.186 1.00 62.91 106 ILE A N 1
ATOM 803 C CA . ILE A 1 106 ? 13.547 -7.776 -6.278 1.00 62.91 106 ILE A CA 1
ATOM 804 C C . ILE A 1 106 ? 13.543 -7.314 -4.817 1.00 62.91 106 ILE A C 1
ATOM 806 O O . ILE A 1 106 ? 12.971 -7.987 -3.966 1.00 62.91 106 ILE A O 1
ATOM 810 N N . CYS A 1 107 ? 14.131 -6.154 -4.516 1.00 62.62 107 CYS A N 1
ATOM 811 C CA . CYS A 1 107 ? 14.137 -5.604 -3.158 1.00 62.62 107 CYS A CA 1
ATOM 812 C C . CYS A 1 107 ? 12.727 -5.218 -2.691 1.00 62.62 107 CYS A C 1
ATOM 814 O O . CYS A 1 107 ? 12.403 -5.398 -1.524 1.00 62.62 107 CYS A O 1
ATOM 816 N N . PHE A 1 108 ? 11.875 -4.730 -3.595 1.00 68.06 108 PHE A N 1
ATOM 817 C CA . PHE A 1 108 ? 10.484 -4.392 -3.308 1.00 68.06 108 PHE A CA 1
ATOM 818 C C . PHE A 1 108 ? 9.643 -5.650 -3.084 1.00 68.06 108 PHE A C 1
ATOM 820 O O . PHE A 1 108 ? 8.876 -5.709 -2.129 1.00 68.06 108 PHE A O 1
ATOM 827 N N . LEU A 1 109 ? 9.847 -6.693 -3.896 1.00 65.19 109 LEU A N 1
ATOM 828 C CA . LEU A 1 109 ? 9.238 -8.001 -3.664 1.00 65.19 109 LEU A CA 1
ATOM 829 C C . LEU A 1 109 ? 9.706 -8.606 -2.332 1.00 65.19 109 LEU A C 1
ATOM 831 O O . LEU A 1 109 ? 8.889 -9.128 -1.581 1.00 65.19 109 LEU A O 1
ATOM 835 N N . ALA A 1 110 ? 10.994 -8.492 -2.004 1.00 69.12 110 ALA A N 1
ATOM 836 C CA . ALA A 1 110 ? 11.548 -8.963 -0.737 1.00 69.12 110 ALA A CA 1
ATOM 837 C C . ALA A 1 110 ? 11.003 -8.175 0.465 1.00 69.12 110 ALA A C 1
ATOM 839 O O . ALA A 1 110 ? 10.656 -8.781 1.474 1.00 69.12 110 ALA A O 1
ATOM 840 N N . LEU A 1 111 ? 10.870 -6.849 0.355 1.00 68.69 111 LEU A N 1
ATOM 841 C CA . LEU A 1 111 ? 10.246 -6.000 1.374 1.00 68.69 111 LEU A CA 1
ATOM 842 C C . LEU A 1 111 ? 8.754 -6.305 1.539 1.00 68.69 111 LEU A C 1
ATOM 844 O O . LEU A 1 111 ? 8.279 -6.379 2.667 1.00 68.69 111 LEU A O 1
ATOM 848 N N . LEU A 1 112 ? 8.027 -6.534 0.442 1.00 72.00 112 LEU A N 1
ATOM 849 C CA . LEU A 1 112 ? 6.621 -6.937 0.471 1.00 72.00 112 LEU A CA 1
ATOM 850 C C . LEU A 1 112 ? 6.457 -8.305 1.142 1.00 72.00 112 LEU A C 1
ATOM 852 O O . LEU A 1 112 ? 5.609 -8.464 2.016 1.00 72.00 112 LEU A O 1
ATOM 856 N N . LEU A 1 113 ? 7.304 -9.278 0.798 1.00 74.38 113 LEU A N 1
ATOM 857 C CA . LEU A 1 113 ? 7.325 -10.581 1.460 1.00 74.38 113 LEU A CA 1
ATOM 858 C C . LEU A 1 113 ? 7.663 -10.436 2.948 1.00 74.38 113 LEU A C 1
ATOM 860 O O . LEU A 1 113 ? 6.937 -10.968 3.780 1.00 74.38 113 LEU A O 1
ATOM 864 N N . ALA A 1 114 ? 8.698 -9.673 3.305 1.00 79.06 114 ALA A N 1
ATOM 865 C CA . ALA A 1 114 ? 9.069 -9.427 4.697 1.00 79.06 114 ALA A CA 1
ATOM 866 C C . ALA A 1 114 ? 7.934 -8.762 5.492 1.00 79.06 114 ALA A C 1
ATOM 868 O O . ALA A 1 114 ? 7.662 -9.164 6.621 1.00 79.06 114 ALA A O 1
ATOM 869 N N . TYR A 1 115 ? 7.227 -7.802 4.890 1.00 76.44 115 TYR A N 1
ATOM 870 C CA . TYR A 1 115 ? 6.052 -7.166 5.482 1.00 76.44 115 TYR A CA 1
ATOM 871 C C . TYR A 1 115 ? 4.913 -8.172 5.716 1.00 76.44 115 TYR A C 1
ATOM 873 O O . TYR A 1 115 ? 4.302 -8.171 6.782 1.00 76.44 115 TYR A O 1
ATOM 881 N N . LEU A 1 116 ? 4.667 -9.083 4.768 1.00 82.19 116 LEU A N 1
ATOM 882 C CA . LEU A 1 116 ? 3.677 -10.155 4.915 1.00 82.19 116 LEU A CA 1
ATOM 883 C C . LEU A 1 116 ? 4.054 -11.151 6.020 1.00 82.19 116 LEU A C 1
ATOM 885 O O . LEU A 1 116 ? 3.197 -11.524 6.819 1.00 82.19 116 LEU A O 1
ATOM 889 N N . PHE A 1 117 ? 5.327 -11.544 6.103 1.00 82.38 117 PHE A N 1
ATOM 890 C CA . PHE A 1 117 ? 5.833 -12.424 7.161 1.00 82.38 117 PHE A CA 1
ATOM 891 C C . PHE A 1 117 ? 5.743 -11.764 8.543 1.00 82.38 117 PHE A C 1
ATOM 893 O O . PHE A 1 117 ? 5.310 -12.405 9.504 1.00 82.38 117 PHE A O 1
ATOM 900 N N . ALA A 1 118 ? 6.107 -10.482 8.643 1.00 83.88 118 ALA A N 1
ATOM 901 C CA . ALA A 1 118 ? 6.020 -9.709 9.878 1.00 83.88 118 ALA A CA 1
ATOM 902 C C . ALA A 1 118 ? 4.562 -9.511 10.324 1.00 83.88 118 ALA A C 1
ATOM 904 O O . ALA A 1 118 ? 4.248 -9.720 11.496 1.00 83.88 118 ALA A O 1
ATOM 905 N N . GLY A 1 119 ? 3.660 -9.184 9.392 1.00 78.06 119 GLY A N 1
ATOM 906 C CA . GLY A 1 119 ? 2.223 -9.090 9.652 1.00 78.06 119 GLY A CA 1
ATOM 907 C C . GLY A 1 119 ? 1.638 -10.418 10.132 1.00 78.06 119 GLY A C 1
ATOM 908 O O . GLY A 1 119 ? 0.963 -10.462 11.160 1.00 78.06 119 GLY A O 1
ATOM 909 N N . ALA A 1 120 ? 1.976 -11.524 9.464 1.00 81.00 120 ALA A N 1
ATOM 910 C CA . ALA A 1 120 ? 1.534 -12.858 9.858 1.00 81.00 120 ALA A CA 1
ATOM 911 C C . ALA A 1 120 ? 2.030 -13.240 11.261 1.00 81.00 120 ALA A C 1
ATOM 913 O O . ALA A 1 120 ? 1.267 -13.771 12.066 1.00 81.00 120 ALA A O 1
ATOM 914 N N . MET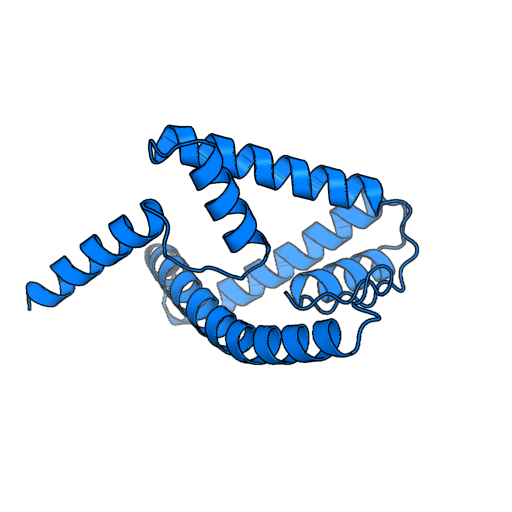 A 1 121 ? 3.289 -12.927 11.587 1.00 84.25 121 MET A N 1
ATOM 915 C CA . MET A 1 121 ? 3.842 -13.165 12.921 1.00 84.25 121 MET A CA 1
ATOM 916 C C . MET A 1 121 ? 3.118 -12.333 13.986 1.00 84.25 121 MET A C 1
ATOM 918 O O . MET A 1 121 ? 2.709 -12.876 15.011 1.00 84.25 121 MET A O 1
ATOM 922 N N . PHE A 1 122 ? 2.915 -11.038 13.730 1.00 85.31 122 PHE A N 1
ATOM 923 C CA . PHE A 1 122 ? 2.197 -10.144 14.633 1.00 85.31 122 PHE A CA 1
ATOM 924 C C . PHE A 1 122 ? 0.777 -10.657 14.912 1.00 85.31 122 PHE A C 1
ATOM 926 O O . PHE A 1 122 ? 0.416 -10.882 16.066 1.00 85.31 122 PHE A O 1
ATOM 933 N N . PHE A 1 123 ? -0.016 -10.933 13.874 1.00 76.12 123 PHE A N 1
ATOM 934 C CA . PHE A 1 123 ? -1.389 -11.404 14.061 1.00 76.12 123 PHE A CA 1
ATOM 935 C C . PHE A 1 123 ? -1.465 -12.816 14.648 1.00 76.12 123 PHE A C 1
ATOM 937 O O . PHE A 1 123 ? -2.366 -13.082 15.438 1.00 76.12 123 PHE A O 1
ATOM 944 N N . SER A 1 124 ? -0.513 -13.704 14.354 1.00 79.69 124 SER A N 1
ATOM 945 C CA . SER A 1 124 ? -0.485 -15.032 14.976 1.00 79.69 124 SER A CA 1
ATOM 946 C C . SER A 1 124 ? -0.259 -14.952 16.491 1.00 79.69 124 SER A C 1
ATOM 948 O O . SER A 1 124 ? -0.946 -15.636 17.248 1.00 79.69 124 SER A O 1
ATOM 950 N N . VAL A 1 125 ? 0.630 -14.063 16.954 1.00 82.31 125 VAL A N 1
ATOM 951 C CA . VAL A 1 125 ? 0.898 -13.876 18.390 1.00 82.31 125 VAL A CA 1
ATOM 952 C C . VAL A 1 125 ? -0.248 -13.142 19.088 1.00 82.31 125 VAL A C 1
ATOM 954 O O . VAL A 1 125 ? -0.722 -13.590 20.132 1.00 82.31 125 VAL A O 1
ATOM 957 N N . PHE A 1 126 ? -0.708 -12.024 18.524 1.00 72.44 126 PHE A N 1
ATOM 958 C CA . PHE A 1 126 ? -1.692 -11.160 19.182 1.00 72.44 126 PHE A CA 1
ATOM 959 C C . PHE A 1 126 ? -3.123 -11.687 19.078 1.00 72.44 126 PHE A C 1
ATOM 961 O O . PHE A 1 126 ? -3.869 -11.617 20.052 1.00 72.44 126 PHE A O 1
ATOM 968 N N . ALA A 1 127 ? -3.510 -12.232 17.924 1.00 66.56 127 ALA A N 1
ATOM 969 C CA . ALA A 1 127 ? -4.863 -12.735 17.709 1.00 66.56 127 ALA A CA 1
ATOM 970 C C . ALA A 1 127 ? -5.010 -14.239 17.992 1.00 66.56 127 ALA A C 1
ATOM 972 O O . ALA A 1 127 ? -6.113 -14.762 17.869 1.00 66.56 127 ALA A O 1
ATOM 973 N N . LYS A 1 128 ? -3.928 -14.933 18.390 1.00 79.94 128 LYS A N 1
ATOM 974 C CA . LYS A 1 128 ? -3.908 -16.381 18.688 1.00 79.94 128 LYS A CA 1
ATOM 975 C C . LYS A 1 128 ? -4.482 -17.255 17.560 1.00 79.94 128 LYS A C 1
ATOM 977 O O . LYS A 1 128 ? -5.041 -18.317 17.819 1.00 79.94 128 LYS A O 1
ATOM 982 N N . ILE A 1 129 ? -4.340 -16.809 16.316 1.00 76.75 129 ILE A N 1
ATOM 983 C CA . ILE A 1 129 ? -4.739 -17.551 15.114 1.00 76.75 129 ILE A CA 1
ATOM 984 C C . ILE A 1 129 ? -3.554 -18.339 14.548 1.00 76.75 129 ILE A C 1
ATOM 986 O O . ILE A 1 129 ? -2.386 -18.016 14.810 1.00 76.75 129 ILE A O 1
ATOM 990 N N . THR A 1 130 ? -3.841 -19.373 13.752 1.00 84.81 130 THR A N 1
ATOM 991 C CA . THR A 1 130 ? -2.777 -20.161 13.118 1.00 84.81 130 THR A CA 1
ATOM 992 C C . THR A 1 130 ? -1.947 -19.289 12.174 1.00 84.81 130 THR A C 1
ATOM 994 O O . THR A 1 130 ? -2.450 -18.340 11.571 1.00 84.81 130 THR A O 1
ATOM 997 N N . TYR A 1 131 ? -0.658 -19.604 12.018 1.00 82.38 131 TYR A N 1
ATOM 998 C CA . TYR A 1 131 ? 0.234 -18.815 11.159 1.00 82.38 131 TYR A CA 1
ATOM 999 C C . TYR A 1 131 ? -0.265 -18.742 9.708 1.00 82.38 131 TYR A C 1
ATOM 1001 O O . TYR A 1 131 ? -0.125 -17.716 9.049 1.00 82.38 131 TYR A O 1
ATOM 1009 N N . LEU A 1 132 ? -0.895 -19.817 9.225 1.00 76.88 132 LEU A N 1
ATOM 1010 C CA . LEU A 1 132 ? -1.460 -19.897 7.879 1.00 76.88 132 LEU A CA 1
ATOM 1011 C C . LEU A 1 132 ? -2.659 -18.948 7.719 1.00 76.88 132 LEU A C 1
ATOM 1013 O O . LEU A 1 132 ? -2.733 -18.223 6.729 1.00 76.88 132 LEU A O 1
ATOM 1017 N N . GLU A 1 133 ? -3.540 -18.867 8.720 1.00 74.06 133 GLU A N 1
ATOM 1018 C CA . GLU A 1 133 ? -4.648 -17.901 8.744 1.00 74.06 133 GLU A CA 1
ATOM 1019 C C . GLU A 1 133 ? -4.155 -16.456 8.899 1.00 74.06 133 GLU A C 1
ATOM 1021 O O . GLU A 1 133 ? -4.692 -15.551 8.262 1.00 74.06 133 GLU A O 1
ATOM 1026 N N . ALA A 1 134 ? -3.108 -16.223 9.696 1.00 76.19 134 ALA A N 1
ATOM 1027 C CA . ALA A 1 134 ? -2.499 -14.903 9.858 1.00 76.19 134 ALA A CA 1
ATOM 1028 C C . ALA A 1 134 ? -1.803 -14.425 8.576 1.00 76.19 134 ALA A C 1
ATOM 1030 O O . ALA A 1 134 ? -1.896 -13.249 8.211 1.00 76.19 134 ALA A O 1
ATOM 1031 N N . ALA A 1 135 ? -1.139 -15.338 7.864 1.00 78.06 135 ALA A N 1
ATOM 1032 C CA . ALA A 1 135 ? -0.563 -15.078 6.553 1.00 78.06 135 ALA A CA 1
ATOM 1033 C C . ALA A 1 135 ? -1.658 -14.795 5.523 1.00 78.06 135 ALA A C 1
ATOM 1035 O O . ALA A 1 135 ? -1.576 -13.792 4.822 1.00 78.06 135 ALA A O 1
ATOM 1036 N N . TYR A 1 136 ? -2.722 -15.602 5.486 1.00 75.81 136 TYR A N 1
ATOM 1037 C CA . TYR A 1 136 ? -3.885 -15.361 4.630 1.00 75.81 136 TYR A CA 1
ATOM 1038 C C . TYR A 1 136 ? -4.528 -13.991 4.900 1.00 75.81 136 TYR A C 1
ATOM 1040 O O . TYR A 1 136 ? -4.780 -13.228 3.965 1.00 75.81 136 TYR A O 1
ATOM 1048 N N . PHE A 1 137 ? -4.712 -13.623 6.170 1.00 71.44 137 PHE A N 1
ATOM 1049 C CA . PHE A 1 137 ? -5.222 -12.312 6.569 1.00 71.44 137 PHE A CA 1
ATOM 1050 C C . PHE A 1 137 ? -4.305 -11.162 6.124 1.00 71.44 137 PHE A C 1
ATOM 1052 O O . PHE A 1 137 ? -4.768 -10.165 5.570 1.00 71.44 137 PHE A O 1
ATOM 1059 N N . SER A 1 138 ? -2.995 -11.310 6.321 1.00 77.50 138 SER A N 1
ATOM 1060 C CA . SER A 1 138 ? -2.010 -10.284 5.957 1.00 77.50 138 SER A CA 1
ATOM 1061 C C . SER A 1 138 ? -1.917 -10.111 4.439 1.00 77.50 138 SER A C 1
ATOM 1063 O O . SER A 1 138 ? -1.921 -8.988 3.945 1.00 77.50 138 SER A O 1
ATOM 1065 N N . ILE A 1 139 ? -1.920 -11.217 3.689 1.00 74.19 139 ILE A N 1
ATOM 1066 C CA . ILE A 1 139 ? -1.931 -11.240 2.220 1.00 74.19 139 ILE A CA 1
ATOM 1067 C C . ILE A 1 139 ? -3.190 -10.545 1.699 1.00 74.19 139 ILE A C 1
ATOM 1069 O O . ILE A 1 139 ? -3.101 -9.577 0.946 1.00 74.19 139 ILE A O 1
ATOM 1073 N N . THR A 1 140 ? -4.371 -10.984 2.129 1.00 65.94 140 THR A N 1
ATOM 1074 C CA . THR A 1 140 ? -5.641 -10.415 1.652 1.00 65.94 140 THR A CA 1
ATOM 1075 C C . THR A 1 140 ? -5.811 -8.943 2.032 1.00 65.94 140 THR A C 1
ATOM 1077 O O . THR A 1 140 ? -6.433 -8.202 1.272 1.00 65.94 140 THR A O 1
ATOM 1080 N N . SER A 1 141 ? -5.215 -8.493 3.138 1.00 66.44 141 SER A N 1
ATOM 1081 C CA . SER A 1 141 ? -5.198 -7.081 3.539 1.00 66.44 141 SER A CA 1
ATOM 1082 C C . SER A 1 141 ? -4.239 -6.238 2.692 1.00 66.44 141 SER A C 1
ATOM 1084 O O . SER A 1 141 ? -4.637 -5.196 2.177 1.00 66.44 141 SER A O 1
ATOM 1086 N N . VAL A 1 142 ? -3.001 -6.701 2.474 1.00 69.50 142 VAL A N 1
ATOM 1087 C CA . VAL A 1 142 ? -1.990 -5.995 1.656 1.00 69.50 142 VAL A CA 1
ATOM 1088 C C . VAL A 1 142 ? -2.434 -5.852 0.207 1.00 69.50 142 VAL A C 1
ATOM 1090 O O . VAL A 1 142 ? -2.234 -4.811 -0.412 1.00 69.50 142 VAL A O 1
ATOM 1093 N N . PHE A 1 143 ? -3.084 -6.878 -0.335 1.00 63.22 143 PHE A N 1
ATOM 1094 C CA . PHE A 1 143 ? -3.608 -6.842 -1.697 1.00 63.22 143 PHE A CA 1
ATOM 1095 C C . PHE A 1 143 ? -4.944 -6.100 -1.837 1.00 63.22 143 PHE A C 1
ATOM 1097 O O . PHE A 1 143 ? -5.506 -6.066 -2.941 1.00 63.22 143 PHE A O 1
ATOM 1104 N N . THR A 1 144 ? -5.426 -5.515 -0.734 1.00 61.28 144 THR A N 1
ATOM 1105 C CA . THR A 1 144 ? -6.697 -4.793 -0.619 1.00 61.28 144 THR A CA 1
ATOM 1106 C C . THR A 1 144 ? -7.912 -5.635 -1.024 1.00 61.28 144 THR A C 1
ATOM 1108 O O . THR A 1 144 ? -8.898 -5.119 -1.528 1.00 61.28 144 THR A O 1
ATOM 1111 N N . ILE A 1 145 ? -7.852 -6.955 -0.811 1.00 73.69 145 ILE A N 1
ATOM 1112 C CA . ILE A 1 145 ? -8.940 -7.900 -1.113 1.00 73.69 145 ILE A CA 1
ATOM 1113 C C . ILE A 1 145 ? -9.940 -7.948 0.046 1.00 73.69 145 ILE A C 1
ATOM 1115 O O . ILE A 1 145 ? -11.140 -7.857 -0.181 1.00 73.69 145 ILE A O 1
ATOM 1119 N N . GLY A 1 146 ? -9.433 -8.085 1.278 1.00 61.34 146 GLY A N 1
ATOM 1120 C CA . GLY A 1 146 ? -10.208 -7.937 2.513 1.00 61.34 146 GLY A CA 1
ATOM 1121 C C . GLY A 1 146 ? -11.474 -8.799 2.619 1.00 61.34 146 GLY A C 1
ATOM 1122 O O . GLY A 1 146 ? -12.534 -8.256 2.909 1.00 61.34 146 GLY A O 1
ATOM 1123 N N . TYR A 1 147 ? -11.383 -10.123 2.430 1.00 54.22 147 TYR A N 1
ATOM 1124 C CA . TYR A 1 147 ? -12.548 -11.028 2.499 1.00 54.22 147 TYR A CA 1
ATOM 1125 C C . TYR A 1 147 ? -13.318 -10.986 3.835 1.00 54.22 147 TYR A C 1
ATOM 1127 O O . TYR A 1 147 ? -14.504 -11.306 3.861 1.00 54.22 147 TYR A O 1
ATOM 1135 N N . GLY A 1 148 ? -12.675 -10.580 4.939 1.00 62.97 148 GLY A N 1
ATOM 1136 C CA . GLY A 1 148 ? -13.325 -10.421 6.251 1.00 62.97 148 GLY A CA 1
ATOM 1137 C C . GLY A 1 148 ? -13.824 -11.730 6.883 1.00 62.97 148 GLY A C 1
ATOM 1138 O O . GLY A 1 148 ? -14.563 -11.706 7.863 1.00 62.97 148 GLY A O 1
ATOM 1139 N N . ASP A 1 149 ? -13.417 -12.861 6.321 1.00 60.25 149 ASP A N 1
ATOM 1140 C CA . ASP A 1 149 ? -13.792 -14.238 6.649 1.00 60.25 149 ASP A CA 1
ATOM 1141 C C . ASP A 1 149 ? -12.911 -14.868 7.738 1.00 60.25 149 ASP A C 1
ATOM 1143 O O . ASP A 1 149 ? -13.242 -15.915 8.293 1.00 60.25 149 ASP A O 1
ATOM 1147 N N . THR A 1 150 ? -11.791 -14.231 8.070 1.00 67.62 150 THR A N 1
ATOM 1148 C CA . THR A 1 150 ? -10.873 -14.714 9.102 1.00 67.62 150 THR A CA 1
ATOM 1149 C C . THR A 1 150 ? -11.454 -14.537 10.502 1.00 67.62 150 THR A C 1
ATOM 1151 O O . THR A 1 150 ? -12.262 -13.641 10.755 1.00 67.62 150 THR A O 1
ATOM 1154 N N . GLN A 1 151 ? -10.992 -15.347 11.462 1.00 63.53 151 GLN A N 1
ATOM 1155 C CA . GLN A 1 151 ? -11.442 -15.249 12.859 1.00 63.53 151 GLN A CA 1
ATOM 1156 C C . GLN A 1 151 ? -11.251 -13.845 13.459 1.00 63.53 151 GLN A C 1
ATOM 1158 O O . GLN A 1 151 ? -12.061 -13.404 14.271 1.00 63.53 151 GLN A O 1
ATOM 1163 N N . VAL A 1 152 ? -10.233 -13.107 13.004 1.00 61.41 152 VAL A N 1
ATOM 1164 C CA . VAL A 1 152 ? -10.014 -11.696 13.359 1.00 61.41 152 VAL A CA 1
ATOM 1165 C C . VAL A 1 152 ? -11.152 -10.816 12.837 1.00 61.41 152 VAL A C 1
ATOM 1167 O O . VAL A 1 152 ? -11.728 -10.046 13.603 1.00 61.41 152 VAL A O 1
ATOM 1170 N N . GLY A 1 153 ? -11.525 -10.956 11.562 1.00 58.06 153 GLY A N 1
ATOM 1171 C CA . GLY A 1 153 ? -12.646 -10.218 10.969 1.00 58.06 153 GLY A CA 1
ATOM 1172 C C . GLY A 1 153 ? -13.989 -10.545 11.630 1.00 58.06 153 GLY A C 1
ATOM 1173 O O . GLY A 1 153 ? -14.783 -9.646 11.918 1.00 58.06 153 GLY A O 1
ATOM 117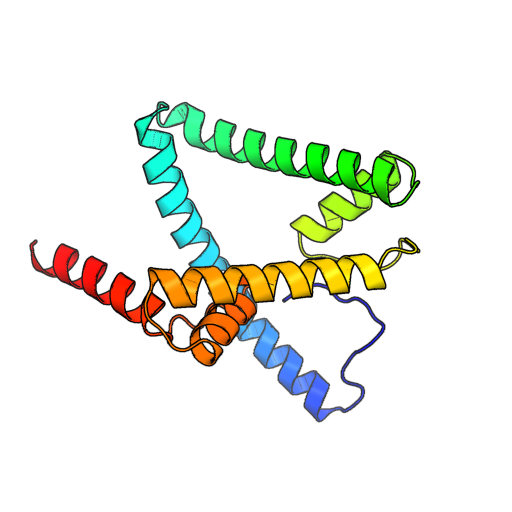4 N N . LEU A 1 154 ? -14.213 -11.819 11.959 1.00 66.12 154 LEU A N 1
ATOM 1175 C CA . LEU A 1 154 ? -15.420 -12.278 12.650 1.00 66.12 154 LEU A CA 1
ATOM 1176 C C . LEU A 1 154 ? -15.521 -11.729 14.084 1.00 66.12 154 LEU A C 1
ATOM 1178 O O . LEU A 1 154 ? -16.610 -11.329 14.503 1.00 66.12 154 LEU A O 1
ATOM 1182 N N . ALA A 1 155 ? -14.404 -11.642 14.813 1.00 62.12 155 ALA A N 1
ATOM 1183 C CA . ALA A 1 155 ? -14.363 -11.063 16.156 1.00 62.12 155 ALA A CA 1
ATOM 1184 C C . ALA A 1 155 ? -14.740 -9.570 16.155 1.00 62.12 155 ALA A C 1
ATOM 1186 O O . ALA A 1 155 ? -15.562 -9.141 16.966 1.00 62.12 155 ALA A O 1
ATOM 1187 N N . PHE A 1 156 ? -14.218 -8.793 15.198 1.00 60.78 156 PHE A N 1
ATOM 1188 C CA . PHE A 1 156 ? -14.615 -7.392 15.019 1.00 60.78 156 PHE A CA 1
ATOM 1189 C C . PHE A 1 156 ? -16.106 -7.265 14.685 1.00 60.78 156 PHE A C 1
ATOM 1191 O O . PHE A 1 156 ? -16.812 -6.476 15.312 1.00 60.78 156 PHE A O 1
ATOM 1198 N N . ARG A 1 157 ? -16.622 -8.083 13.757 1.00 59.91 157 ARG A N 1
ATOM 1199 C CA . ARG A 1 157 ? -18.044 -8.064 13.379 1.00 59.91 157 ARG A CA 1
ATOM 1200 C C . ARG A 1 157 ? -18.968 -8.378 14.559 1.00 59.91 157 ARG A C 1
ATOM 1202 O O . ARG A 1 157 ? -20.000 -7.725 14.709 1.00 59.91 157 ARG A O 1
ATOM 1209 N N . SER A 1 158 ? -18.597 -9.333 15.413 1.00 60.66 158 SER A N 1
ATOM 1210 C CA . SER A 1 158 ? -19.350 -9.660 16.632 1.00 60.66 158 SER A CA 1
ATOM 1211 C C . SER A 1 158 ? -19.412 -8.478 17.606 1.00 60.66 158 SER A C 1
ATOM 1213 O O . SER A 1 158 ? -20.470 -8.215 18.175 1.00 60.66 158 SER A O 1
ATOM 1215 N N . TYR A 1 159 ? -18.312 -7.734 17.757 1.00 57.94 159 TYR A N 1
ATOM 1216 C CA . TYR A 1 159 ? -18.235 -6.568 18.643 1.00 57.94 159 TYR A CA 1
ATOM 1217 C C . TYR A 1 159 ? -19.164 -5.432 18.184 1.00 57.94 159 TYR A C 1
ATOM 1219 O O . TYR A 1 159 ? -19.934 -4.890 18.975 1.00 57.94 159 TYR A O 1
ATOM 1227 N N . TYR A 1 160 ? -19.171 -5.131 16.880 1.00 54.62 160 TYR A N 1
ATOM 1228 C CA . TYR A 1 160 ? -20.086 -4.141 16.299 1.00 54.62 160 TYR A CA 1
ATOM 1229 C C . TYR A 1 160 ? -21.555 -4.586 16.347 1.00 54.62 160 TYR A C 1
ATOM 1231 O O . TYR A 1 160 ? -22.441 -3.771 16.595 1.00 54.62 160 TYR A O 1
ATOM 1239 N N . THR A 1 161 ? -21.828 -5.879 16.147 1.00 62.34 161 THR A N 1
ATOM 1240 C CA . THR A 1 161 ? -23.202 -6.411 16.189 1.00 62.34 161 THR A CA 1
ATOM 1241 C C . THR A 1 161 ? -23.781 -6.348 17.605 1.00 62.34 161 THR A C 1
ATOM 1243 O O . THR A 1 161 ? -24.952 -6.018 17.769 1.00 62.34 161 THR A O 1
ATOM 1246 N N . GLN A 1 162 ? -22.968 -6.585 18.641 1.00 60.62 162 GLN A N 1
ATOM 1247 C CA . GLN A 1 162 ? -23.407 -6.429 20.032 1.00 60.62 162 GLN A CA 1
ATOM 1248 C C . GLN A 1 162 ? -23.708 -4.972 20.408 1.00 60.62 162 GLN A C 1
ATOM 1250 O O . GLN A 1 162 ? -24.660 -4.735 21.140 1.00 60.62 162 GLN A O 1
ATOM 1255 N N . GLN A 1 163 ? -22.964 -4.000 19.874 1.00 58.28 163 GLN A N 1
ATOM 1256 C CA . GLN A 1 163 ? -23.211 -2.572 20.118 1.00 58.28 163 GLN A CA 1
ATOM 1257 C C . GLN A 1 163 ? -24.492 -2.046 19.452 1.00 58.28 163 GLN A C 1
ATOM 1259 O O . GLN A 1 163 ? -25.126 -1.130 19.970 1.00 58.28 163 GLN A O 1
ATOM 1264 N N . LEU A 1 164 ? -24.882 -2.619 18.312 1.00 57.00 164 LEU A N 1
ATOM 1265 C CA . LEU A 1 164 ? -26.118 -2.263 17.606 1.00 57.00 164 LEU A CA 1
ATOM 1266 C C . LEU A 1 164 ? -27.372 -2.887 18.235 1.00 57.00 164 LEU A C 1
ATOM 1268 O O . LEU A 1 164 ? -28.451 -2.333 18.088 1.00 57.00 164 LEU A O 1
ATOM 1272 N N . LEU A 1 165 ? -27.235 -4.015 18.938 1.00 56.53 165 LEU A N 1
ATOM 1273 C CA . LEU A 1 165 ? -28.337 -4.707 19.625 1.00 56.53 165 LEU A CA 1
ATOM 1274 C C . LEU A 1 165 ? -28.611 -4.173 21.044 1.00 56.53 165 LEU A C 1
ATOM 1276 O O . LEU A 1 165 ? -29.535 -4.639 21.705 1.00 56.53 165 LEU A O 1
ATOM 1280 N N . THR A 1 166 ? -27.809 -3.218 21.521 1.00 57.47 166 THR A N 1
ATOM 1281 C CA . THR A 1 166 ? -28.012 -2.506 22.796 1.00 57.47 166 THR A CA 1
ATOM 1282 C C . THR A 1 166 ? -28.736 -1.161 22.647 1.00 57.47 166 THR A C 1
ATOM 1284 O O . THR A 1 166 ? -28.803 -0.410 23.620 1.00 57.47 166 THR A O 1
ATOM 1287 N N . PHE A 1 167 ? -29.275 -0.863 21.458 1.00 52.84 167 PHE A N 1
ATOM 1288 C CA . PHE A 1 167 ? -30.186 0.256 21.200 1.00 52.84 167 PHE A CA 1
ATOM 1289 C C . PHE A 1 167 ? -31.600 -0.245 20.909 1.00 52.84 167 PHE A C 1
ATOM 1291 O O . PHE A 1 167 ? -31.725 -1.270 20.201 1.00 52.84 167 PHE A O 1
#

Organism: NCBI:txid637853

Sequence (167 aa):
MVSGYGFVAPITKAGRFIVVIYALIGAPLVLVTITDIGKFLSFYLMRFLPESLTGVCFLALLLAYLFAGAMSFSVFAKITYLEAAYFSITSVFTIGYGDTQSLTGICFLALLLAYLFAGAMFFSVFAKITYLEAAYFSITSVFTIGYGDTQVGLAFRSYYTQQLLTF

pLDDT: mean 71.42, std 11.94, range [30.94, 89.19]

Radius of gyration: 18.73 Å; chains: 1; bounding box: 50×41×46 Å

Foldseek 3Di:
DQACLVPDQPPDPVSVVVVVVVCVVLVVLLVVVVVVVLVVVLVVVVVPDPPVCSVVVVVVVVVVQLQVQLVVCCVPQVDDSVVSSVQSVCVVVSNNPNPDPRPCPVVVVVVLVVQLQVQLVVCCVPVVDDSVLSSVCSVCVVVSNCPLPGPVSVVVVVVVVVVVVVD

InterPro domains:
  IPR003280 Two pore domain potassium channel [PTHR11003] (4-99)
  IPR013099 Potassium channel domain [PF07885] (4-42)
  IPR013099 Potassium channel domain [PF07885] (111-150)